Protein AF-A0AAD9QXI0-F1 (afdb_monomer)

Nearest PDB structures (foldseek):
  2lra-assembly1_A  TM=4.909E-01  e=6.100E-01  Mycobacterium tuberculosis

Organism: Acropora cervicornis (NCBI:txid6130)

Structure (mmCIF, N/CA/C/O backbone):
data_AF-A0AAD9QXI0-F1
#
_entry.id   AF-A0AAD9QXI0-F1
#
loop_
_atom_site.group_PDB
_atom_site.id
_atom_site.type_symbol
_atom_site.label_atom_id
_atom_site.label_alt_id
_atom_site.label_comp_id
_atom_site.label_asym_id
_atom_site.label_entity_id
_atom_site.label_seq_id
_atom_site.pdbx_PDB_ins_code
_atom_site.Cartn_x
_atom_site.Cartn_y
_atom_site.Cartn_z
_atom_site.occupancy
_atom_site.B_iso_or_equiv
_atom_site.auth_seq_id
_atom_site.auth_comp_id
_atom_site.auth_asym_id
_atom_site.auth_atom_id
_atom_site.pdbx_PDB_model_num
ATOM 1 N N . MET A 1 1 ? 41.474 -44.514 -57.382 1.00 48.22 1 MET A N 1
ATOM 2 C CA . MET A 1 1 ? 40.058 -44.385 -56.974 1.00 48.22 1 MET A CA 1
ATOM 3 C C . MET A 1 1 ? 40.013 -43.357 -55.850 1.00 48.22 1 MET A C 1
ATOM 5 O O . MET A 1 1 ? 40.758 -43.489 -54.891 1.00 48.22 1 MET A O 1
ATOM 9 N N . ASN A 1 2 ? 39.324 -42.247 -56.100 1.00 46.75 2 ASN A N 1
ATOM 10 C CA . ASN A 1 2 ? 39.689 -40.888 -55.682 1.00 46.75 2 ASN A CA 1
ATOM 11 C C . ASN A 1 2 ? 39.381 -40.526 -54.217 1.00 46.75 2 ASN A C 1
ATOM 13 O O . ASN A 1 2 ? 38.218 -40.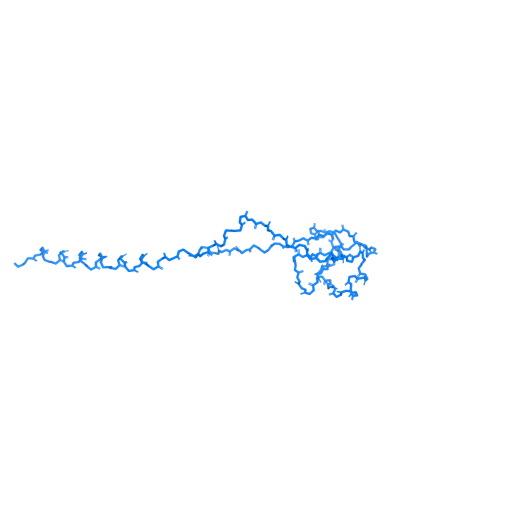376 -53.851 1.00 46.75 2 ASN A O 1
ATOM 17 N N . LEU A 1 3 ? 40.429 -40.211 -53.441 1.00 49.66 3 LEU A N 1
ATOM 18 C CA . LEU A 1 3 ? 40.344 -39.574 -52.114 1.00 49.66 3 LEU A CA 1
ATOM 19 C C . LEU A 1 3 ? 39.608 -38.212 -52.153 1.00 49.66 3 LEU A C 1
ATOM 21 O O . LEU A 1 3 ? 39.004 -37.792 -51.171 1.00 49.66 3 LEU A O 1
ATOM 25 N N . VAL A 1 4 ? 39.605 -37.548 -53.315 1.00 54.47 4 VAL A N 1
ATOM 26 C CA . VAL A 1 4 ? 38.945 -36.252 -53.566 1.00 54.47 4 VAL A CA 1
ATOM 27 C C . VAL A 1 4 ? 37.414 -36.335 -53.450 1.00 54.47 4 VAL A C 1
ATOM 29 O O . VAL A 1 4 ? 36.773 -35.364 -53.062 1.00 54.47 4 VAL A O 1
ATOM 32 N N . VAL A 1 5 ? 36.807 -37.498 -53.718 1.00 54.75 5 VAL A N 1
ATOM 33 C CA . VAL A 1 5 ? 35.338 -37.660 -53.687 1.00 54.75 5 VAL A CA 1
ATOM 34 C C . VAL A 1 5 ? 34.806 -37.714 -52.247 1.00 54.75 5 VAL A C 1
ATOM 36 O O . VAL A 1 5 ? 33.699 -37.249 -51.981 1.00 54.75 5 VAL A O 1
ATOM 39 N N . VAL A 1 6 ? 35.613 -38.193 -51.293 1.00 54.84 6 VAL A N 1
ATOM 40 C CA . VAL A 1 6 ? 35.235 -38.273 -49.870 1.00 54.84 6 VAL A CA 1
ATOM 41 C C . VAL A 1 6 ? 35.180 -36.881 -49.225 1.00 54.84 6 VAL A C 1
ATOM 43 O O . VAL A 1 6 ? 34.282 -36.602 -48.431 1.00 54.84 6 VAL A O 1
ATOM 46 N N . PHE A 1 7 ? 36.075 -35.969 -49.618 1.00 52.03 7 PHE A N 1
ATOM 47 C CA . PHE A 1 7 ? 36.097 -34.600 -49.089 1.00 52.03 7 PHE A CA 1
ATOM 48 C C . PHE A 1 7 ? 34.925 -33.7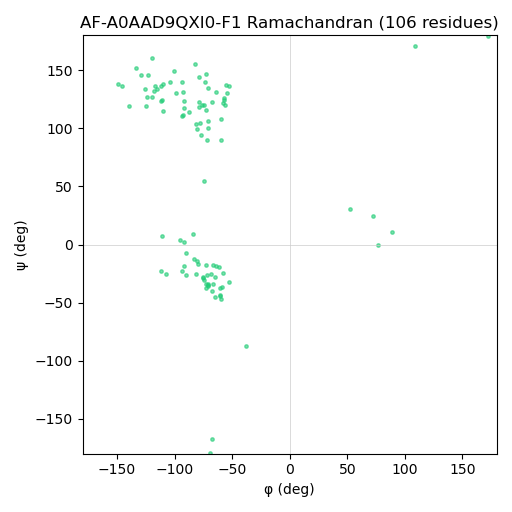37 -49.582 1.00 52.03 7 PHE A C 1
ATOM 50 O O . PHE A 1 7 ? 34.403 -32.926 -48.819 1.00 52.03 7 PHE A O 1
ATOM 57 N N . ILE A 1 8 ? 34.453 -33.935 -50.816 1.00 55.38 8 ILE A N 1
ATOM 58 C CA . ILE A 1 8 ? 33.319 -33.169 -51.366 1.00 55.38 8 ILE A CA 1
ATOM 59 C C . ILE A 1 8 ? 31.988 -33.605 -50.721 1.00 55.38 8 ILE A C 1
ATOM 61 O O . ILE A 1 8 ? 31.123 -32.767 -50.460 1.00 55.38 8 ILE A O 1
ATOM 65 N N . GLY A 1 9 ? 31.838 -34.890 -50.376 1.00 51.81 9 GLY A N 1
ATOM 66 C CA . GLY A 1 9 ? 30.642 -35.407 -49.697 1.00 51.81 9 GLY A CA 1
ATOM 67 C C . GLY A 1 9 ? 30.445 -34.879 -48.268 1.00 51.81 9 GLY A C 1
ATOM 68 O O . GLY A 1 9 ? 29.312 -34.637 -47.856 1.00 51.81 9 GLY A O 1
ATOM 69 N N . LEU A 1 10 ? 31.532 -34.637 -47.527 1.00 52.50 10 LEU A N 1
ATOM 70 C CA . LEU A 1 10 ? 31.485 -34.105 -46.155 1.00 52.50 10 LEU A CA 1
ATOM 71 C C . LEU A 1 10 ? 31.134 -32.607 -46.097 1.00 52.50 10 LEU A C 1
ATOM 73 O O . LEU A 1 10 ? 30.466 -32.169 -45.163 1.00 52.50 10 LEU A O 1
ATOM 77 N N . PHE A 1 11 ? 31.502 -31.816 -47.109 1.00 51.69 11 PHE A N 1
ATOM 78 C CA . PHE A 1 11 ? 31.126 -30.395 -47.170 1.00 51.69 11 PHE A CA 1
ATOM 79 C C . PHE A 1 11 ? 29.655 -30.169 -47.567 1.00 51.69 11 PHE A C 1
ATOM 81 O O . PHE A 1 11 ? 29.034 -29.189 -47.142 1.00 51.69 11 PHE A O 1
ATOM 88 N N . ALA A 1 12 ? 29.061 -31.086 -48.336 1.00 52.50 12 ALA A N 1
ATOM 89 C CA . ALA A 1 12 ? 27.663 -30.986 -48.752 1.00 52.50 12 ALA A CA 1
ATOM 90 C C . ALA A 1 12 ? 26.668 -31.234 -47.602 1.00 52.50 12 ALA A C 1
ATOM 92 O O . ALA A 1 12 ? 25.567 -30.699 -47.633 1.00 52.50 12 ALA A O 1
ATOM 93 N N . THR A 1 13 ? 27.026 -31.993 -46.561 1.00 48.94 13 THR A N 1
ATOM 94 C CA . THR A 1 13 ? 26.130 -32.275 -45.421 1.00 48.94 13 THR A CA 1
ATOM 95 C C . THR A 1 13 ? 26.249 -31.257 -44.282 1.00 48.94 13 THR A C 1
ATOM 97 O O . THR A 1 13 ? 25.264 -31.010 -43.583 1.00 48.94 13 THR A O 1
ATOM 100 N N . LEU A 1 14 ? 27.401 -30.594 -44.136 1.00 51.94 14 LEU A N 1
ATOM 101 C CA . LEU A 1 14 ? 27.618 -29.519 -43.155 1.00 51.94 14 LEU A CA 1
ATOM 102 C C . LEU A 1 14 ? 26.907 -28.206 -43.531 1.00 51.94 14 LEU A C 1
ATOM 104 O O . LEU A 1 14 ? 26.334 -27.541 -42.669 1.00 51.94 14 LEU A O 1
ATOM 108 N N . THR A 1 15 ? 26.865 -27.859 -44.822 1.00 50.03 15 THR A N 1
ATOM 109 C CA . THR A 1 15 ? 26.088 -26.702 -45.334 1.00 50.03 15 THR A CA 1
ATOM 110 C C . THR A 1 15 ? 24.575 -26.915 -45.218 1.00 50.03 15 THR A C 1
ATOM 112 O O . THR A 1 15 ? 23.806 -25.967 -45.065 1.00 50.03 15 THR A O 1
ATOM 115 N N . GLN A 1 16 ? 24.201 -28.194 -45.211 1.00 52.78 16 GLN A N 1
ATOM 116 C CA . GLN A 1 16 ? 22.979 -28.808 -44.716 1.00 52.78 16 GLN A CA 1
ATOM 117 C C . GLN A 1 16 ? 22.474 -28.171 -43.431 1.00 52.78 16 GLN A C 1
ATOM 119 O O . GLN A 1 16 ? 21.658 -27.252 -43.425 1.00 52.78 16 GLN A O 1
ATOM 124 N N . ALA A 1 17 ? 23.027 -28.720 -42.345 1.00 53.66 17 ALA A N 1
ATOM 125 C CA . ALA A 1 17 ? 22.666 -28.558 -40.938 1.00 53.66 17 ALA A CA 1
ATOM 126 C C . ALA A 1 17 ? 22.581 -27.103 -40.464 1.00 53.66 17 ALA A C 1
ATOM 128 O O . ALA A 1 17 ? 21.742 -26.756 -39.634 1.00 53.66 17 ALA A O 1
ATOM 129 N N . LEU A 1 18 ? 23.405 -26.226 -41.036 1.00 54.75 18 LEU A N 1
ATOM 130 C CA . LEU A 1 18 ? 23.441 -24.813 -40.675 1.00 54.75 18 LEU A CA 1
ATOM 131 C C . LEU A 1 18 ? 22.308 -23.985 -41.312 1.00 54.75 18 LEU A C 1
ATOM 133 O O . LEU A 1 18 ? 22.014 -22.908 -40.813 1.00 54.75 18 LEU A O 1
ATOM 137 N N . ARG A 1 19 ? 21.604 -24.442 -42.361 1.00 53.94 19 ARG A N 1
ATOM 138 C CA . ARG A 1 19 ? 20.496 -23.657 -42.961 1.00 53.94 19 ARG A CA 1
ATOM 139 C C . ARG A 1 19 ? 19.165 -23.780 -42.212 1.00 53.94 19 ARG A C 1
ATOM 141 O O . ARG A 1 19 ? 18.341 -22.874 -42.315 1.00 53.94 19 ARG A O 1
ATOM 148 N N . TRP A 1 20 ? 18.929 -24.871 -41.479 1.00 51.34 20 TRP A N 1
ATOM 149 C CA . TRP A 1 20 ? 17.649 -25.140 -40.793 1.00 51.34 20 TRP A CA 1
ATOM 150 C C . TRP A 1 20 ? 17.633 -24.650 -39.345 1.00 51.34 20 TRP A C 1
ATOM 152 O O . TRP A 1 20 ? 16.562 -24.346 -38.829 1.00 51.34 20 TRP A O 1
ATOM 162 N N . SER A 1 21 ? 18.806 -24.495 -38.727 1.00 56.81 21 SER A N 1
ATOM 163 C CA . SER A 1 21 ? 18.925 -23.948 -37.370 1.00 56.81 21 SER A CA 1
ATOM 164 C C . SER A 1 21 ? 18.624 -22.439 -37.317 1.00 56.81 21 SER A C 1
ATOM 166 O O . SER A 1 21 ? 17.968 -21.961 -36.400 1.00 56.81 21 SER A O 1
ATOM 168 N N . TRP A 1 22 ? 18.997 -21.685 -38.359 1.00 54.22 22 TRP A N 1
ATOM 169 C CA . TRP A 1 22 ? 18.857 -20.219 -38.379 1.00 54.22 22 TRP A CA 1
ATOM 170 C C . TRP A 1 22 ? 17.544 -19.711 -38.987 1.00 54.22 22 TRP A C 1
ATOM 172 O O . TRP A 1 22 ? 17.157 -18.573 -38.743 1.00 54.22 22 TRP A O 1
ATOM 182 N N . LYS A 1 23 ? 16.827 -20.535 -39.763 1.00 58.81 23 LYS A N 1
ATOM 183 C CA . LYS A 1 23 ? 15.568 -20.118 -40.413 1.00 58.81 23 LYS A CA 1
ATOM 184 C C . LYS A 1 23 ? 14.390 -19.970 -39.445 1.00 58.81 23 LYS A C 1
ATOM 186 O O . LYS A 1 23 ? 13.408 -19.328 -39.797 1.00 58.81 23 LYS A O 1
ATOM 191 N N . ASN A 1 24 ? 14.496 -20.558 -38.253 1.00 60.62 24 ASN A N 1
ATOM 192 C CA . ASN A 1 24 ? 13.437 -20.582 -37.243 1.00 60.62 24 ASN A CA 1
ATOM 193 C C . ASN A 1 24 ? 13.765 -19.728 -36.007 1.00 60.62 24 ASN A C 1
ATOM 195 O O . ASN A 1 24 ? 13.019 -19.757 -35.030 1.00 60.62 24 ASN A O 1
ATOM 199 N N . TYR A 1 25 ? 14.860 -18.958 -36.034 1.00 59.97 25 TYR A N 1
ATOM 200 C CA . TYR A 1 25 ? 15.178 -18.024 -34.959 1.00 59.97 25 TYR A CA 1
ATOM 201 C C . TYR A 1 25 ? 14.294 -16.781 -35.087 1.00 59.97 25 TYR A C 1
ATOM 203 O O . TYR A 1 25 ? 14.597 -15.848 -35.827 1.00 59.97 25 TYR A O 1
ATOM 211 N N . SER A 1 26 ? 13.170 -16.788 -34.376 1.00 63.66 26 SER A N 1
ATOM 212 C CA . SER A 1 26 ? 12.452 -15.561 -34.046 1.00 63.66 26 SER A CA 1
ATOM 213 C C . SER A 1 26 ? 12.980 -15.089 -32.693 1.00 63.66 26 SER A C 1
ATOM 215 O O . SER A 1 26 ? 12.832 -15.839 -31.723 1.00 63.66 26 SER A O 1
ATOM 217 N N . PRO A 1 27 ? 13.616 -13.906 -32.589 1.00 66.44 27 PRO A N 1
ATOM 218 C CA . PRO A 1 27 ? 13.917 -13.353 -31.278 1.00 66.44 27 PRO A CA 1
ATOM 219 C C . PRO A 1 27 ? 12.598 -13.268 -30.495 1.00 66.44 27 PRO A C 1
ATOM 221 O O . PRO A 1 27 ? 11.571 -12.913 -31.086 1.00 66.44 27 PRO A O 1
ATOM 224 N N . PRO A 1 28 ? 12.576 -13.641 -29.203 1.00 67.81 28 PRO A N 1
ATOM 225 C CA . PRO A 1 28 ? 11.369 -13.493 -28.407 1.00 67.81 28 PRO A CA 1
ATOM 226 C C . PRO A 1 28 ? 10.931 -12.032 -28.505 1.00 67.81 28 PRO A C 1
ATOM 228 O O . PRO A 1 28 ? 11.763 -11.140 -28.348 1.00 67.81 28 PRO A O 1
ATOM 231 N N . ASN A 1 29 ? 9.653 -11.790 -28.812 1.00 69.50 29 ASN A N 1
ATOM 232 C CA . ASN A 1 29 ? 9.078 -10.448 -28.819 1.00 69.50 29 ASN A CA 1
ATOM 233 C C . ASN A 1 29 ? 9.226 -9.861 -27.411 1.00 69.50 29 ASN A C 1
ATOM 235 O O . ASN A 1 29 ? 8.364 -10.058 -26.556 1.00 69.50 29 ASN A O 1
ATOM 239 N N . THR A 1 30 ? 10.336 -9.179 -27.146 1.00 63.25 30 THR A N 1
ATOM 240 C CA . THR A 1 30 ? 10.504 -8.393 -25.935 1.00 63.25 30 THR A CA 1
ATOM 241 C C . THR A 1 30 ? 9.617 -7.170 -26.102 1.00 63.25 30 THR A C 1
ATOM 243 O O . THR A 1 30 ? 9.850 -6.395 -27.032 1.00 63.25 30 THR A O 1
ATO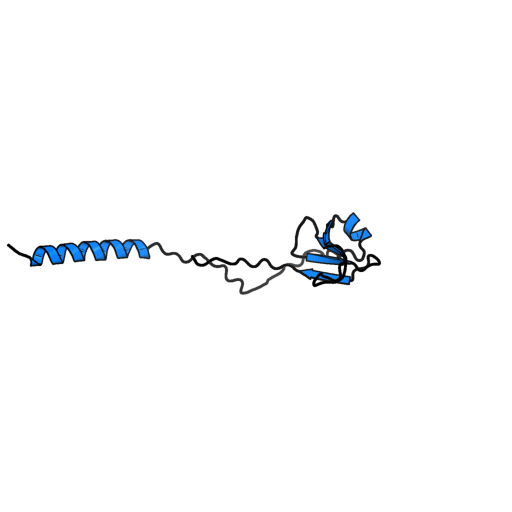M 246 N N . PRO A 1 31 ? 8.575 -6.993 -25.277 1.00 63.75 31 PRO A N 1
ATOM 247 C CA . PRO A 1 31 ? 7.745 -5.802 -25.365 1.00 63.75 31 PRO A CA 1
ATOM 248 C C . PRO A 1 31 ? 8.616 -4.552 -25.177 1.00 63.75 31 PRO A C 1
ATOM 250 O O . PRO A 1 31 ? 9.284 -4.404 -24.151 1.00 63.75 31 PRO A O 1
ATOM 253 N N . GLU A 1 32 ? 8.612 -3.649 -26.163 1.00 67.81 32 GLU A N 1
ATOM 254 C CA . GLU A 1 32 ? 9.189 -2.314 -26.002 1.00 67.81 32 GLU A CA 1
ATOM 255 C C . GLU A 1 32 ? 8.281 -1.495 -25.080 1.00 67.81 32 GLU A C 1
ATOM 257 O O . GLU A 1 32 ? 7.355 -0.807 -25.512 1.00 67.81 32 GLU A O 1
ATOM 262 N N . TRP A 1 33 ? 8.541 -1.562 -23.777 1.00 68.88 33 TRP A N 1
ATOM 263 C CA . TRP A 1 33 ? 7.900 -0.707 -22.778 1.00 68.88 33 TRP A CA 1
ATOM 264 C C . TRP A 1 33 ? 8.462 0.727 -22.828 1.00 68.88 33 TRP A C 1
ATOM 266 O O . TRP A 1 33 ? 8.948 1.253 -21.832 1.00 68.88 33 TRP A O 1
ATOM 276 N N . SER A 1 34 ? 8.427 1.371 -23.998 1.00 75.75 34 SER A N 1
ATOM 277 C CA . SER A 1 34 ? 8.976 2.719 -24.220 1.00 75.75 34 SER A CA 1
ATOM 278 C C . SER A 1 34 ? 8.021 3.844 -23.809 1.00 75.75 34 SER A C 1
ATOM 280 O O . SER A 1 34 ? 8.427 5.001 -23.699 1.00 75.75 34 SER A O 1
ATOM 282 N N . LYS A 1 35 ? 6.745 3.523 -23.559 1.00 64.62 35 LYS A N 1
ATOM 283 C CA . LYS A 1 35 ? 5.711 4.504 -23.221 1.00 64.62 35 LYS A CA 1
ATOM 284 C C . LYS A 1 35 ? 4.784 3.988 -22.126 1.00 64.62 35 LYS A C 1
ATOM 286 O O . LY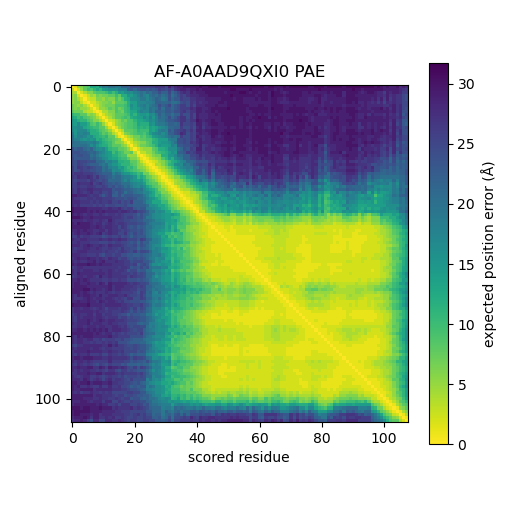S A 1 35 ? 4.062 3.014 -22.320 1.00 64.62 35 LYS A O 1
ATOM 291 N N . LEU A 1 36 ? 4.750 4.700 -21.001 1.00 69.50 36 LEU A N 1
ATOM 292 C CA . LEU A 1 36 ? 3.727 4.529 -19.972 1.00 69.50 36 LEU A CA 1
ATOM 293 C C . LEU A 1 36 ? 2.528 5.420 -20.320 1.00 69.50 36 LEU A C 1
ATOM 295 O O . LEU A 1 36 ? 2.635 6.646 -20.320 1.00 69.50 36 LEU A O 1
ATOM 299 N N . SER A 1 37 ? 1.387 4.811 -20.635 1.00 70.12 37 SER A N 1
ATOM 300 C CA . SER A 1 37 ? 0.109 5.508 -20.791 1.00 70.12 37 SER A CA 1
ATOM 301 C C . SER A 1 37 ? -0.868 4.945 -19.770 1.00 70.12 37 SER A C 1
ATOM 303 O O . SER A 1 37 ? -1.039 3.732 -19.683 1.00 70.12 37 SER A O 1
ATOM 305 N N . VAL A 1 38 ? -1.472 5.821 -18.972 1.00 66.00 38 VAL A N 1
ATOM 306 C CA . VAL A 1 38 ? -2.456 5.444 -17.956 1.00 66.00 38 VAL A CA 1
ATOM 307 C C . VAL A 1 38 ? -3.792 6.089 -18.290 1.00 66.00 38 VAL A C 1
ATOM 309 O O . VAL A 1 38 ? -3.871 7.281 -18.585 1.00 66.00 38 VAL A O 1
ATOM 312 N N . THR A 1 39 ? -4.857 5.296 -18.244 1.00 75.88 39 THR A N 1
ATOM 313 C CA . THR A 1 39 ? -6.225 5.810 -18.246 1.00 75.88 39 THR A CA 1
ATOM 314 C C . THR A 1 39 ? -6.655 5.951 -16.794 1.00 75.88 39 THR A C 1
ATOM 316 O O . THR A 1 39 ? -6.827 4.954 -16.096 1.00 75.88 39 THR A O 1
ATOM 319 N N . PHE A 1 40 ? -6.812 7.185 -16.316 1.00 69.06 40 PHE A N 1
ATOM 320 C CA . PHE A 1 40 ? -7.342 7.419 -14.977 1.00 69.06 40 PHE A CA 1
ATOM 321 C C . PHE A 1 40 ? -8.859 7.233 -15.002 1.00 69.06 40 PHE A C 1
ATOM 323 O O . PHE A 1 40 ? -9.596 8.085 -15.495 1.00 69.06 40 PHE A O 1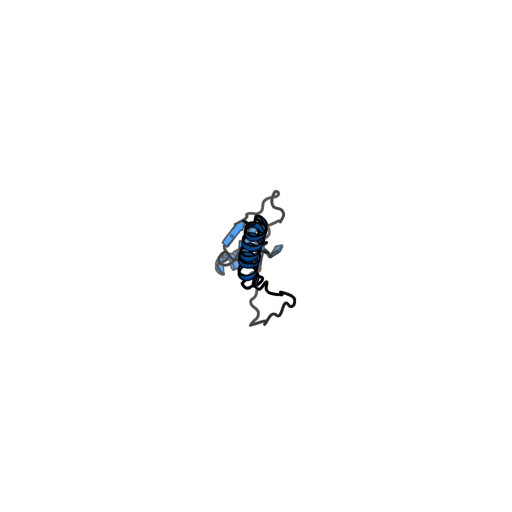
ATOM 330 N N . ALA A 1 41 ? -9.322 6.101 -14.475 1.00 75.56 41 ALA A N 1
ATOM 331 C CA . ALA A 1 41 ? -10.722 5.925 -14.112 1.00 75.56 41 ALA A CA 1
ATOM 332 C C . ALA A 1 41 ? -11.089 6.848 -12.924 1.00 75.56 41 ALA A C 1
ATOM 334 O O . ALA A 1 41 ? -10.342 7.755 -12.551 1.00 75.56 41 ALA A O 1
ATOM 335 N N . LYS A 1 42 ? -12.252 6.628 -12.302 1.00 83.81 42 LYS A N 1
ATOM 336 C CA . LYS A 1 42 ? -12.673 7.376 -11.108 1.00 83.81 42 LYS A CA 1
ATOM 337 C C . LYS A 1 42 ? -11.591 7.333 -10.019 1.00 83.81 42 LYS A C 1
ATOM 339 O O . LYS A 1 42 ? -11.046 6.271 -9.727 1.00 83.81 42 LYS A O 1
ATOM 344 N N . PHE A 1 43 ? -11.332 8.481 -9.389 1.00 81.31 43 PHE A N 1
ATOM 345 C CA . PHE A 1 43 ? -10.425 8.573 -8.246 1.00 81.31 43 PHE A CA 1
ATOM 346 C C . PHE A 1 43 ? -10.874 7.630 -7.123 1.00 81.31 43 PHE A C 1
ATOM 348 O O . PHE A 1 43 ? -12.022 7.696 -6.673 1.00 81.31 43 PHE A O 1
ATOM 355 N N . ASN A 1 44 ? -9.957 6.775 -6.674 1.00 82.88 44 ASN A N 1
ATOM 356 C CA . ASN A 1 44 ? -10.140 5.949 -5.492 1.00 82.88 44 ASN A CA 1
ATOM 357 C C . ASN A 1 44 ? -9.213 6.466 -4.389 1.00 82.88 44 ASN A C 1
ATOM 359 O O . ASN A 1 44 ? -7.991 6.452 -4.544 1.00 82.88 44 ASN A O 1
ATOM 363 N N . GLY A 1 45 ? -9.802 6.976 -3.310 1.00 89.69 45 GLY A N 1
ATOM 364 C CA . GLY A 1 45 ? -9.048 7.510 -2.182 1.00 89.69 45 GLY A CA 1
ATOM 365 C C . GLY A 1 45 ? -8.379 6.386 -1.400 1.00 89.69 45 GLY A C 1
ATOM 366 O O . GLY A 1 45 ? -9.006 5.373 -1.106 1.00 89.69 45 GLY A O 1
ATOM 367 N N . LEU A 1 46 ? -7.108 6.571 -1.047 1.00 94.06 46 LEU A N 1
ATOM 368 C CA . LEU A 1 46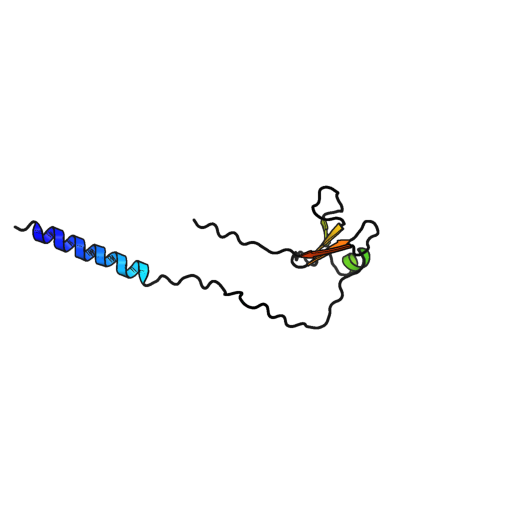 ? -6.403 5.633 -0.177 1.00 94.06 46 LEU A CA 1
ATOM 369 C C . LEU A 1 46 ? -6.805 5.871 1.289 1.00 94.06 46 LEU A C 1
ATOM 371 O O . LEU A 1 46 ? -7.001 7.025 1.687 1.00 94.06 46 LEU A O 1
ATOM 375 N N . PRO A 1 47 ? -6.908 4.814 2.111 1.00 96.38 47 P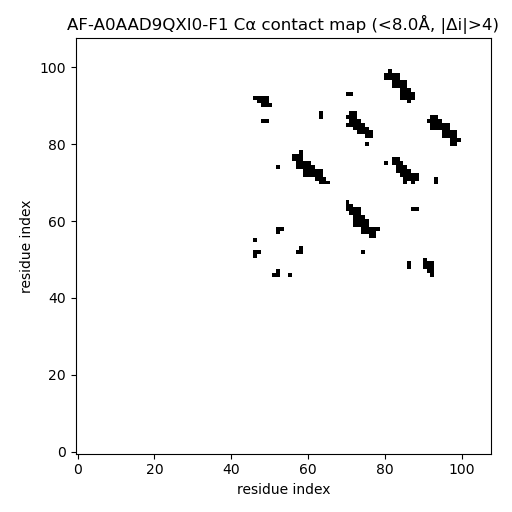RO A N 1
ATOM 376 C CA . PRO A 1 47 ? -7.248 4.954 3.517 1.00 96.38 47 PRO A CA 1
ATOM 377 C C . PRO A 1 47 ? -6.160 5.732 4.264 1.00 96.38 47 PRO A C 1
ATOM 379 O O . PRO A 1 47 ? -4.968 5.433 4.184 1.00 96.38 47 PRO A O 1
ATOM 382 N N . MET A 1 48 ? -6.590 6.730 5.035 1.00 96.38 48 MET A N 1
ATOM 383 C CA . MET A 1 48 ? -5.703 7.611 5.804 1.00 96.38 48 MET A CA 1
ATOM 384 C C . MET A 1 48 ? -5.423 7.083 7.219 1.00 96.38 48 MET A C 1
ATOM 386 O O . MET A 1 48 ? -4.594 7.649 7.940 1.00 96.38 48 MET A O 1
ATOM 390 N N . SER A 1 49 ? -6.112 6.011 7.630 1.00 97.75 49 SER A N 1
ATOM 391 C CA . SER A 1 49 ? -5.914 5.350 8.917 1.00 97.75 49 SER A CA 1
ATOM 392 C C . SER A 1 49 ? -5.824 3.829 8.796 1.00 97.75 49 SER A C 1
ATOM 394 O O . SER A 1 49 ? -6.437 3.226 7.916 1.00 97.75 49 SER A O 1
ATOM 396 N N . GLU A 1 50 ? -5.095 3.202 9.722 1.00 97.44 50 GLU A N 1
ATOM 397 C CA . GLU A 1 50 ? -4.953 1.741 9.804 1.00 97.44 50 GLU A CA 1
ATOM 398 C C . GLU A 1 50 ? -6.323 1.065 9.982 1.00 97.44 50 GLU A C 1
ATOM 400 O O . GLU A 1 50 ? -6.588 0.022 9.390 1.00 97.44 50 GLU A O 1
ATOM 405 N N . LYS A 1 51 ? -7.231 1.695 10.737 1.00 97.50 51 LYS A N 1
ATOM 406 C CA . LYS A 1 51 ? -8.597 1.199 10.951 1.00 97.50 51 LYS A CA 1
ATOM 407 C C . LYS A 1 51 ? -9.415 1.193 9.660 1.00 97.50 51 LYS A C 1
ATOM 409 O O . LYS A 1 51 ? -10.098 0.207 9.390 1.00 97.50 51 LYS A O 1
ATOM 414 N N . ASP A 1 52 ? -9.349 2.274 8.885 1.00 97.56 52 ASP A N 1
ATOM 415 C CA . ASP A 1 52 ? -10.060 2.363 7.607 1.00 97.56 52 ASP A CA 1
ATOM 416 C C . ASP A 1 52 ? -9.464 1.378 6.602 1.00 97.56 52 ASP A C 1
ATOM 418 O O . ASP A 1 52 ? -10.201 0.662 5.939 1.00 97.56 52 ASP A O 1
ATOM 422 N N . ALA A 1 53 ? -8.137 1.233 6.581 1.00 97.06 53 ALA A N 1
ATOM 423 C CA . ALA A 1 53 ? -7.471 0.256 5.729 1.00 97.06 53 ALA A CA 1
ATOM 424 C C . ALA A 1 53 ? -7.928 -1.178 6.032 1.00 97.06 53 ALA A C 1
ATOM 426 O O . ALA A 1 53 ? -8.286 -1.915 5.119 1.00 97.06 53 ALA A O 1
ATOM 427 N N . ILE A 1 54 ? -7.980 -1.573 7.308 1.00 97.19 54 ILE A N 1
ATOM 428 C CA . ILE A 1 54 ? -8.481 -2.899 7.705 1.00 97.19 54 ILE A CA 1
ATOM 429 C C . ILE A 1 54 ? -9.942 -3.080 7.273 1.00 97.19 54 ILE A C 1
ATOM 431 O O . ILE A 1 54 ? -10.301 -4.134 6.749 1.00 97.19 54 ILE A O 1
ATOM 435 N N . LYS A 1 55 ? -10.783 -2.056 7.466 1.00 97.38 55 LYS A N 1
ATOM 436 C CA . LYS A 1 55 ? -12.190 -2.073 7.038 1.00 97.38 55 LYS A CA 1
ATOM 437 C C . LYS A 1 55 ? -12.323 -2.238 5.520 1.00 97.38 55 LYS A C 1
ATOM 439 O O . LYS A 1 55 ? -13.206 -2.962 5.069 1.00 97.38 55 LYS A O 1
ATOM 444 N N . ASP A 1 56 ? -11.428 -1.615 4.764 1.00 95.62 56 ASP A N 1
ATOM 445 C CA . ASP A 1 56 ? -11.389 -1.647 3.302 1.00 95.62 56 ASP A CA 1
ATOM 446 C C . ASP A 1 56 ? -10.653 -2.889 2.749 1.00 95.62 56 ASP A C 1
ATOM 448 O O . ASP A 1 56 ? -10.403 -2.982 1.548 1.00 95.62 56 ASP A O 1
ATOM 452 N N . GLY A 1 57 ? -10.305 -3.861 3.604 1.00 96.44 57 GLY A N 1
ATOM 453 C CA . GLY A 1 57 ? -9.746 -5.158 3.201 1.00 96.44 57 GLY A CA 1
ATOM 454 C C . GLY A 1 57 ? -8.220 -5.207 3.075 1.00 96.44 57 GLY A C 1
ATOM 455 O O . GLY A 1 57 ? -7.663 -6.183 2.569 1.00 96.44 57 GLY A O 1
ATOM 456 N N . TRP A 1 58 ? -7.509 -4.183 3.543 1.00 97.62 58 TRP A N 1
ATOM 457 C CA . TRP A 1 58 ? -6.051 -4.191 3.555 1.00 97.62 58 TRP A CA 1
ATOM 458 C C . TRP A 1 58 ? -5.512 -5.118 4.645 1.00 97.62 58 TRP A C 1
ATOM 460 O O . TRP A 1 58 ? -5.979 -5.125 5.783 1.00 97.62 58 TRP A O 1
ATOM 470 N N . THR A 1 59 ? -4.452 -5.857 4.322 1.00 97.88 59 THR A N 1
ATOM 471 C CA . THR A 1 59 ? -3.834 -6.835 5.225 1.00 97.88 59 THR A CA 1
ATOM 472 C C . THR A 1 59 ? -2.416 -6.424 5.609 1.00 97.88 59 THR A C 1
ATOM 474 O O . THR A 1 59 ? -1.609 -6.055 4.752 1.00 97.88 59 THR A O 1
ATOM 477 N N . LYS A 1 60 ? -2.085 -6.514 6.904 1.00 97.12 60 LYS A N 1
ATOM 478 C CA . LYS A 1 60 ? -0.741 -6.220 7.423 1.00 97.12 60 LYS A CA 1
ATOM 479 C C . LYS A 1 60 ? 0.252 -7.270 6.927 1.00 97.12 60 LYS A C 1
ATOM 481 O O . LYS A 1 60 ? 0.094 -8.452 7.206 1.00 97.12 60 LYS A O 1
ATOM 486 N N . THR A 1 61 ? 1.310 -6.839 6.247 1.00 96.50 61 THR A N 1
ATOM 487 C CA . THR A 1 61 ? 2.393 -7.725 5.775 1.00 96.50 61 THR A CA 1
ATOM 488 C C . THR A 1 61 ? 3.685 -7.564 6.560 1.00 96.50 61 THR A C 1
ATOM 490 O O . THR A 1 61 ? 4.494 -8.491 6.604 1.00 96.50 61 THR A O 1
ATOM 493 N N . LYS A 1 62 ? 3.909 -6.396 7.174 1.00 95.44 62 LYS A N 1
ATOM 494 C CA . LYS A 1 62 ? 5.054 -6.140 8.057 1.00 95.44 62 LYS A CA 1
ATOM 495 C C . LYS A 1 62 ? 4.656 -5.199 9.185 1.00 95.44 62 LYS A C 1
ATOM 497 O O . LYS A 1 62 ? 4.008 -4.186 8.947 1.00 95.44 62 LYS A O 1
ATOM 502 N N . SER A 1 63 ? 5.082 -5.515 10.400 1.00 95.38 63 SER A N 1
ATOM 503 C CA . SER A 1 63 ? 4.939 -4.623 11.554 1.00 95.38 63 SER A CA 1
ATOM 504 C C . SER A 1 63 ? 6.055 -3.583 11.582 1.00 95.38 63 SER A C 1
ATOM 506 O O . SER A 1 63 ? 7.147 -3.836 11.065 1.00 95.38 63 SER A O 1
ATOM 508 N N . CYS A 1 64 ? 5.796 -2.448 12.229 1.00 91.50 64 CYS A N 1
ATOM 509 C CA . CYS A 1 64 ? 6.814 -1.441 12.504 1.00 91.50 64 CYS A CA 1
ATOM 510 C C . CYS A 1 64 ? 7.979 -2.067 13.291 1.00 91.50 64 CYS A C 1
ATOM 512 O O . CYS A 1 64 ? 7.784 -2.620 14.373 1.00 91.50 64 CYS A O 1
ATOM 514 N N . ASN A 1 65 ? 9.183 -2.015 12.725 1.00 90.94 65 ASN A N 1
ATOM 515 C CA . ASN A 1 65 ? 10.403 -2.539 13.330 1.00 90.94 65 ASN A CA 1
ATOM 516 C C . ASN A 1 65 ? 11.585 -1.697 12.849 1.00 90.94 65 ASN A C 1
ATOM 518 O O . ASN A 1 65 ? 11.670 -1.381 11.662 1.00 90.94 65 ASN A O 1
ATOM 522 N N . ASP A 1 66 ? 12.515 -1.369 13.743 1.00 88.88 66 ASP A N 1
ATOM 523 C CA . ASP A 1 66 ? 13.668 -0.538 13.399 1.00 88.88 66 ASP A CA 1
ATOM 524 C C . ASP A 1 66 ? 14.654 -1.178 12.425 1.00 88.88 66 ASP A C 1
ATOM 526 O O . ASP A 1 66 ? 15.414 -0.460 11.782 1.00 88.88 66 ASP A O 1
ATOM 530 N N . ARG A 1 67 ? 14.596 -2.502 12.270 1.00 91.50 67 ARG A N 1
ATOM 531 C CA . ARG A 1 67 ? 15.377 -3.264 11.290 1.00 91.50 67 ARG A CA 1
ATOM 532 C C . ARG A 1 67 ? 14.782 -3.225 9.882 1.00 91.50 67 ARG A C 1
ATOM 534 O O . ARG A 1 67 ? 15.448 -3.642 8.939 1.00 91.50 67 ARG A O 1
ATOM 541 N N . ASN A 1 68 ? 13.533 -2.783 9.722 1.00 89.38 68 ASN A N 1
ATOM 542 C CA . ASN A 1 68 ? 12.950 -2.613 8.395 1.00 89.38 68 ASN A CA 1
ATOM 543 C C . ASN A 1 68 ? 13.582 -1.392 7.712 1.00 89.38 68 ASN A C 1
ATOM 545 O O . ASN A 1 68 ? 13.855 -0.380 8.353 1.00 89.38 68 ASN A O 1
ATOM 549 N N . TYR A 1 69 ? 13.722 -1.452 6.386 1.00 89.88 69 TYR A N 1
ATOM 550 C CA . TYR A 1 69 ? 14.173 -0.311 5.577 1.00 89.88 69 TYR A CA 1
ATOM 551 C C . TYR A 1 69 ? 13.196 0.883 5.612 1.00 89.88 69 TYR A C 1
ATOM 553 O O . TYR A 1 69 ? 13.558 2.010 5.296 1.00 89.88 69 TYR A O 1
ATOM 561 N N . PHE A 1 70 ? 11.948 0.640 6.011 1.00 90.81 70 PHE A N 1
ATOM 562 C CA . PHE A 1 70 ? 10.893 1.638 6.143 1.00 90.81 70 PHE A CA 1
ATOM 563 C C . PHE A 1 70 ? 10.389 1.703 7.587 1.00 90.81 70 PHE A C 1
ATOM 565 O O . PHE A 1 70 ? 10.540 0.756 8.363 1.00 90.81 70 PHE A O 1
ATOM 572 N N . LYS A 1 71 ? 9.729 2.808 7.938 1.00 92.25 71 LYS A N 1
ATOM 573 C CA . LYS A 1 71 ? 9.068 2.979 9.235 1.00 92.25 71 LYS A CA 1
ATOM 574 C C . LYS A 1 71 ? 7.556 2.817 9.086 1.00 92.25 71 LYS A C 1
ATOM 576 O O . LYS A 1 71 ? 6.974 3.291 8.115 1.00 92.25 71 LYS A O 1
ATOM 581 N N . GLY A 1 72 ? 6.939 2.152 10.061 1.00 94.81 72 GLY A N 1
ATOM 582 C CA . GLY A 1 72 ? 5.493 1.933 10.120 1.00 94.81 72 GLY A CA 1
ATOM 583 C C . GLY A 1 72 ? 5.039 0.494 9.867 1.00 94.81 72 GLY A C 1
ATOM 584 O O . GLY A 1 72 ? 5.818 -0.385 9.493 1.00 94.81 72 GLY A O 1
ATOM 585 N N . ASN A 1 73 ? 3.751 0.257 10.108 1.00 97.25 73 ASN A N 1
ATOM 586 C CA . ASN A 1 73 ? 3.058 -0.977 9.758 1.00 97.25 73 ASN A CA 1
ATOM 587 C C . ASN A 1 73 ? 2.724 -0.954 8.266 1.00 97.25 73 ASN A C 1
ATOM 589 O O . ASN A 1 73 ? 2.021 -0.056 7.809 1.00 97.25 73 ASN A O 1
ATOM 593 N N . ARG A 1 74 ? 3.197 -1.950 7.517 1.00 97.50 74 ARG A N 1
ATOM 594 C CA . ARG A 1 74 ? 2.948 -2.070 6.082 1.00 97.50 74 ARG A CA 1
ATOM 595 C C . ARG A 1 74 ? 1.725 -2.920 5.800 1.00 97.50 74 ARG A C 1
ATOM 597 O O . ARG A 1 74 ? 1.642 -4.059 6.266 1.00 97.50 74 ARG A O 1
ATOM 604 N N . TYR A 1 75 ? 0.852 -2.400 4.955 1.00 97.88 75 TYR A N 1
ATOM 605 C CA . TYR A 1 75 ? -0.386 -3.022 4.523 1.00 97.88 75 TYR A CA 1
ATOM 606 C C . TYR A 1 75 ? -0.445 -3.146 3.005 1.00 97.88 75 TYR A C 1
ATOM 608 O O . TYR A 1 75 ? 0.061 -2.282 2.293 1.00 97.88 75 TYR A O 1
ATOM 616 N N . VAL A 1 76 ? -1.071 -4.218 2.522 1.00 97.44 76 VAL A N 1
ATOM 617 C CA . VAL A 1 76 ? -1.306 -4.473 1.092 1.00 97.44 76 VAL A CA 1
ATOM 618 C C . VAL A 1 76 ? -2.771 -4.811 0.860 1.00 97.44 76 VAL A C 1
ATOM 620 O O . VAL A 1 76 ? -3.398 -5.437 1.719 1.00 97.44 76 VAL A O 1
ATOM 623 N N . LEU A 1 77 ? -3.315 -4.413 -0.285 1.00 96.50 77 LEU A N 1
ATOM 624 C CA . LEU A 1 77 ? -4.684 -4.741 -0.663 1.00 96.50 77 LEU A CA 1
ATOM 625 C C . LEU A 1 77 ? -4.682 -6.033 -1.478 1.00 96.50 77 LEU A C 1
ATOM 627 O O . LEU A 1 77 ? -3.999 -6.114 -2.491 1.00 96.50 77 LEU A O 1
ATOM 631 N N . ASN A 1 78 ? -5.426 -7.052 -1.039 1.00 93.94 78 ASN A N 1
ATOM 632 C CA . ASN A 1 78 ? -5.577 -8.322 -1.767 1.00 93.94 78 ASN A CA 1
ATOM 633 C C . ASN A 1 78 ? -4.249 -9.007 -2.168 1.00 93.94 78 ASN A C 1
ATOM 635 O O . ASN A 1 78 ? -4.178 -9.686 -3.187 1.00 93.94 78 ASN A O 1
ATOM 639 N N . GLY A 1 79 ? -3.185 -8.821 -1.380 1.00 91.94 79 GLY A N 1
ATOM 640 C CA . GLY A 1 79 ? -1.856 -9.373 -1.672 1.00 91.94 79 GLY A CA 1
ATOM 641 C C . GLY A 1 79 ? -1.065 -8.635 -2.760 1.00 91.94 79 GLY A C 1
ATOM 642 O O . GLY A 1 79 ? 0.072 -9.017 -3.026 1.00 91.94 79 GLY A O 1
ATOM 643 N N . ASP A 1 80 ? -1.616 -7.574 -3.352 1.00 91.75 80 ASP A N 1
ATOM 644 C CA . ASP A 1 80 ? -0.943 -6.777 -4.374 1.00 91.75 80 ASP A CA 1
ATOM 645 C C . ASP A 1 80 ? 0.147 -5.891 -3.755 1.00 91.75 80 ASP A C 1
ATOM 647 O O . ASP A 1 80 ? -0.108 -5.041 -2.900 1.00 91.75 80 ASP A O 1
ATOM 651 N N . THR A 1 81 ? 1.391 -6.093 -4.189 1.00 93.44 81 THR A N 1
ATOM 652 C CA . THR A 1 81 ? 2.547 -5.313 -3.738 1.00 93.44 81 THR A CA 1
ATOM 653 C C . THR A 1 81 ? 2.838 -4.094 -4.611 1.00 93.44 81 THR A C 1
ATOM 655 O O . THR A 1 81 ? 3.825 -3.406 -4.357 1.00 93.44 81 THR A O 1
ATOM 658 N N . ALA A 1 82 ? 2.029 -3.815 -5.637 1.00 91.44 82 ALA A N 1
ATOM 659 C CA . ALA A 1 82 ? 2.175 -2.617 -6.455 1.00 91.44 82 ALA A CA 1
ATOM 660 C C . ALA A 1 82 ? 2.015 -1.355 -5.600 1.00 91.44 82 ALA A C 1
ATOM 662 O O . ALA A 1 82 ? 2.860 -0.468 -5.678 1.00 91.44 82 ALA A O 1
ATOM 663 N N . VAL A 1 83 ? 1.006 -1.323 -4.719 1.00 93.88 83 VAL A N 1
ATOM 664 C CA . VAL A 1 83 ? 0.769 -0.234 -3.760 1.00 93.88 83 VAL A CA 1
ATOM 665 C C . VAL A 1 83 ? 0.709 -0.793 -2.345 1.00 93.88 83 VAL A C 1
ATOM 667 O O . VAL A 1 83 ? -0.158 -1.593 -2.005 1.00 93.88 83 VAL A O 1
ATOM 670 N N . MET A 1 84 ? 1.615 -0.332 -1.488 1.00 96.62 84 MET A N 1
ATOM 671 C CA . MET A 1 84 ? 1.682 -0.730 -0.087 1.00 96.62 84 MET A CA 1
ATOM 672 C C . MET A 1 84 ? 1.611 0.510 0.800 1.00 96.62 84 MET A C 1
ATOM 674 O O . MET A 1 84 ? 2.393 1.446 0.634 1.00 96.62 84 MET A O 1
ATOM 678 N N . LEU A 1 85 ? 0.692 0.520 1.760 1.00 97.44 85 LEU A N 1
ATOM 679 C CA . LEU A 1 85 ? 0.509 1.648 2.675 1.00 97.44 85 LEU A CA 1
ATOM 680 C C . LEU A 1 85 ? 1.316 1.442 3.946 1.00 97.44 85 LEU A C 1
ATOM 682 O O . LEU A 1 85 ? 1.376 0.332 4.474 1.00 97.44 85 LEU A O 1
ATOM 686 N N . LEU A 1 86 ? 1.918 2.517 4.442 1.00 97.94 86 LEU A N 1
ATOM 687 C CA . LEU A 1 86 ? 2.654 2.541 5.698 1.00 97.94 86 LEU A CA 1
ATOM 688 C C . LEU A 1 86 ? 1.884 3.386 6.707 1.00 97.94 86 LEU A C 1
ATOM 690 O O . LEU A 1 86 ? 1.618 4.556 6.442 1.00 97.94 86 LEU A O 1
ATOM 694 N N . PHE A 1 87 ? 1.568 2.816 7.867 1.00 98.06 87 PHE A N 1
ATOM 695 C CA . PHE A 1 87 ? 0.934 3.534 8.973 1.00 98.06 87 PHE A CA 1
ATOM 696 C C . PHE A 1 87 ? 1.902 3.713 10.142 1.00 98.06 87 PHE A C 1
ATOM 698 O O . PHE A 1 87 ? 2.651 2.795 10.483 1.00 98.06 87 PHE A O 1
ATOM 705 N N . ASP A 1 88 ? 1.905 4.894 10.755 1.00 95.50 88 ASP A N 1
ATOM 706 C CA . ASP A 1 88 ? 2.713 5.183 11.937 1.00 95.50 88 ASP A CA 1
ATOM 707 C C . ASP A 1 88 ? 2.205 4.427 13.182 1.00 95.50 88 ASP A C 1
ATOM 709 O O . ASP A 1 88 ? 1.218 3.691 13.154 1.00 95.50 88 ASP A O 1
ATOM 713 N N . LYS A 1 89 ? 2.877 4.631 14.320 1.00 93.06 89 LYS A N 1
ATOM 714 C CA . LYS A 1 89 ? 2.479 4.030 15.604 1.00 93.06 89 LYS A CA 1
ATOM 715 C C . LYS A 1 89 ? 1.088 4.461 16.099 1.00 93.06 89 LYS A C 1
ATOM 717 O O . LYS A 1 89 ? 0.533 3.793 16.962 1.00 93.06 89 LYS A O 1
ATOM 722 N N . ASN A 1 90 ? 0.550 5.569 15.587 1.00 95.38 90 ASN A N 1
ATOM 723 C CA . ASN A 1 90 ? -0.772 6.092 15.928 1.00 95.38 90 ASN A CA 1
ATOM 724 C C . ASN A 1 90 ? -1.845 5.625 14.924 1.00 95.38 90 ASN A C 1
ATOM 726 O O . ASN A 1 90 ? -2.995 6.062 15.005 1.00 95.38 90 ASN A O 1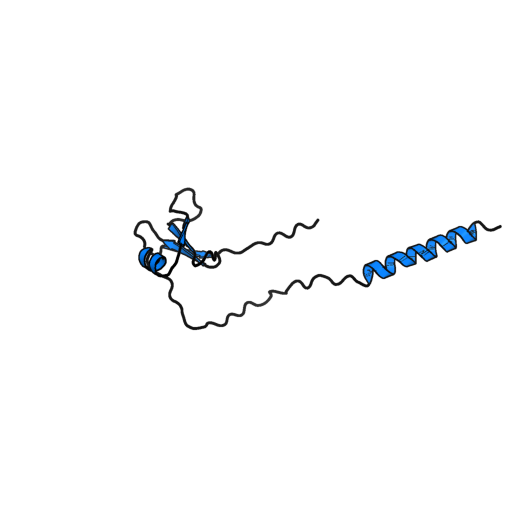
ATOM 730 N N . GLY A 1 91 ? -1.480 4.772 13.960 1.00 96.25 91 GLY A N 1
ATOM 731 C CA . GLY A 1 91 ? -2.370 4.283 12.915 1.00 96.25 91 GLY A CA 1
ATOM 732 C C . GLY A 1 91 ? -2.721 5.338 11.865 1.00 96.25 91 GLY A C 1
ATOM 733 O O . GLY A 1 91 ? -3.782 5.233 11.254 1.00 96.25 91 GLY A O 1
ATOM 734 N N . LYS A 1 92 ? -1.891 6.369 11.664 1.00 97.69 92 LYS A N 1
ATOM 735 C CA . LYS A 1 92 ? -2.053 7.401 10.624 1.00 97.69 92 LYS A CA 1
ATOM 736 C C . LYS A 1 92 ? -1.151 7.125 9.434 1.00 97.69 92 LYS A C 1
ATOM 738 O O . LYS A 1 92 ? -0.081 6.547 9.600 1.00 97.69 92 LYS A O 1
ATOM 743 N N . ILE A 1 93 ? -1.582 7.526 8.237 1.00 97.12 93 ILE A N 1
ATOM 744 C CA . ILE A 1 93 ? -0.769 7.346 7.033 1.00 97.12 93 ILE A CA 1
ATOM 745 C C . ILE A 1 93 ? 0.591 8.038 7.210 1.00 97.12 93 ILE A C 1
ATOM 747 O O . ILE A 1 93 ? 0.677 9.219 7.539 1.00 97.12 93 ILE A O 1
ATOM 751 N N . ALA A 1 94 ? 1.652 7.265 7.027 1.00 96.00 94 ALA A N 1
ATOM 752 C CA . ALA A 1 94 ? 3.038 7.700 7.134 1.00 96.00 94 ALA A CA 1
ATOM 753 C C . ALA A 1 94 ? 3.738 7.696 5.772 1.00 96.00 94 ALA A C 1
ATOM 755 O O . ALA A 1 94 ? 4.727 8.398 5.583 1.00 96.00 94 ALA A O 1
ATOM 756 N N . GLY A 1 95 ? 3.234 6.912 4.815 1.00 95.06 95 GLY A N 1
ATOM 757 C CA . GLY A 1 95 ? 3.783 6.878 3.470 1.00 95.06 95 GLY A CA 1
ATOM 758 C C . GLY A 1 95 ? 3.192 5.790 2.587 1.00 95.06 95 GLY A C 1
ATOM 759 O O . GLY A 1 95 ? 2.346 4.997 3.004 1.00 95.06 95 GLY A O 1
ATOM 760 N N . ILE A 1 96 ? 3.682 5.765 1.351 1.00 96.00 96 ILE A N 1
ATOM 761 C CA . ILE A 1 96 ? 3.337 4.783 0.326 1.00 96.00 96 ILE A CA 1
ATOM 762 C C . ILE A 1 96 ? 4.640 4.173 -0.183 1.00 96.00 96 ILE A C 1
ATOM 764 O O . ILE A 1 96 ? 5.597 4.887 -0.479 1.00 96.00 96 ILE A O 1
ATOM 768 N N . GLN A 1 97 ? 4.667 2.852 -0.293 1.00 95.06 97 GLN A N 1
ATOM 769 C CA . GLN A 1 97 ? 5.754 2.095 -0.893 1.00 95.06 97 GLN A CA 1
ATOM 770 C C . GLN A 1 97 ? 5.226 1.370 -2.132 1.00 95.06 97 GLN A C 1
ATOM 772 O O . GLN A 1 97 ? 4.161 0.759 -2.080 1.00 95.06 97 GLN A O 1
ATOM 777 N N . ASN A 1 98 ? 5.991 1.390 -3.224 1.00 93.88 98 ASN A N 1
ATOM 778 C CA . ASN A 1 98 ? 5.652 0.670 -4.449 1.00 93.88 98 ASN A CA 1
ATOM 779 C C . ASN A 1 98 ? 6.644 -0.473 -4.679 1.00 93.88 98 ASN A C 1
ATOM 781 O O . ASN A 1 98 ? 7.849 -0.305 -4.472 1.00 93.88 98 ASN A O 1
ATOM 785 N N . GLY A 1 99 ? 6.137 -1.642 -5.062 1.00 89.19 99 GLY A N 1
ATOM 786 C CA . GLY A 1 99 ? 6.941 -2.803 -5.423 1.00 89.19 99 GLY A CA 1
ATOM 787 C C . GLY A 1 99 ? 7.077 -2.918 -6.936 1.00 89.19 99 GLY A C 1
ATOM 788 O O . GLY A 1 99 ? 6.078 -2.899 -7.648 1.00 89.19 99 GLY A O 1
ATOM 789 N N . VAL A 1 100 ? 8.306 -3.083 -7.423 1.00 84.06 100 VAL A N 1
ATOM 790 C 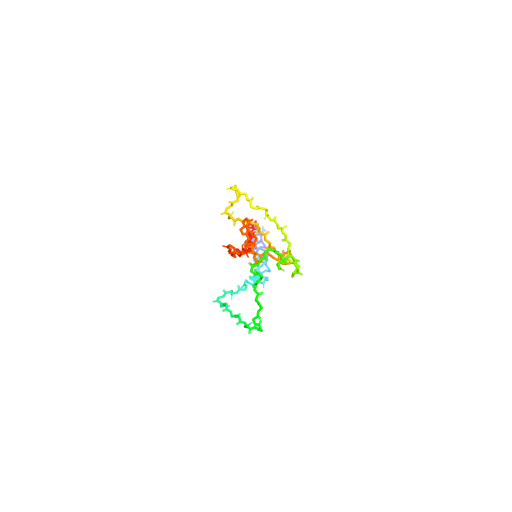CA . VAL A 1 100 ? 8.581 -3.420 -8.825 1.00 84.06 100 VAL A CA 1
ATOM 791 C C . VAL A 1 100 ? 9.149 -4.831 -8.859 1.00 84.06 100 VAL A C 1
ATOM 793 O O . VAL A 1 100 ? 10.135 -5.121 -8.181 1.00 84.06 100 VAL A O 1
ATOM 796 N N . GLN A 1 101 ? 8.515 -5.720 -9.621 1.00 79.38 101 GLN A N 1
ATOM 797 C CA . GLN A 1 101 ? 9.039 -7.065 -9.826 1.00 79.38 101 GLN A CA 1
ATOM 798 C C . GLN A 1 101 ? 10.206 -6.998 -10.811 1.00 79.38 101 GLN A C 1
ATOM 800 O O . GLN A 1 101 ? 10.042 -6.564 -11.949 1.00 79.38 101 GLN A O 1
ATOM 805 N N . VAL A 1 102 ? 11.385 -7.432 -10.374 1.00 79.69 102 VAL A N 1
ATOM 806 C CA . VAL A 1 102 ? 12.537 -7.614 -11.258 1.00 79.69 102 VAL A CA 1
ATOM 807 C C . VAL A 1 102 ? 12.521 -9.061 -11.732 1.00 79.69 102 VAL A C 1
ATOM 809 O O . VAL A 1 102 ? 12.744 -9.975 -10.939 1.00 79.69 102 VAL A O 1
ATOM 812 N N . ILE A 1 103 ? 12.255 -9.276 -13.020 1.00 73.88 103 ILE A N 1
ATOM 813 C CA . ILE A 1 103 ? 12.470 -10.582 -13.645 1.00 73.88 103 ILE A CA 1
ATOM 814 C C . ILE A 1 103 ? 13.956 -10.661 -13.982 1.00 73.88 103 ILE A C 1
ATOM 816 O O . ILE A 1 103 ? 14.418 -10.042 -14.937 1.00 73.88 103 ILE A O 1
ATOM 820 N N . ILE A 1 104 ? 14.715 -11.410 -13.186 1.00 71.94 104 ILE A N 1
ATOM 821 C CA . ILE A 1 104 ? 16.081 -11.778 -13.552 1.00 71.94 104 ILE A CA 1
ATOM 822 C C . ILE A 1 104 ? 15.957 -12.963 -14.507 1.00 71.94 104 ILE A C 1
ATOM 824 O O . ILE A 1 104 ? 15.726 -14.092 -14.078 1.00 71.94 104 ILE A O 1
ATOM 828 N N . SER A 1 105 ? 16.058 -12.715 -15.813 1.00 64.62 105 SER A N 1
ATOM 829 C CA . SER A 1 105 ? 16.248 -13.805 -16.765 1.00 64.62 105 SER A CA 1
ATOM 830 C C . SER A 1 105 ? 17.663 -14.341 -16.574 1.00 64.62 105 SER A C 1
ATOM 832 O O . SER A 1 105 ? 18.629 -13.678 -16.955 1.00 64.62 105 SER A O 1
ATOM 834 N N . ASN A 1 106 ? 17.797 -15.519 -15.968 1.00 58.44 106 ASN A N 1
ATOM 835 C CA . ASN A 1 106 ? 19.057 -16.248 -16.007 1.00 58.44 106 ASN A CA 1
ATOM 836 C C . ASN A 1 106 ? 19.369 -16.529 -17.481 1.00 58.44 106 ASN A C 1
ATOM 838 O O . ASN A 1 106 ? 18.671 -17.310 -18.124 1.00 58.44 106 ASN A O 1
ATOM 842 N N . GLN A 1 107 ? 20.368 -15.838 -18.027 1.00 50.22 107 GLN A N 1
ATOM 843 C CA . GLN A 1 107 ? 20.976 -16.222 -19.293 1.00 50.22 107 GLN A CA 1
ATOM 844 C C . GLN A 1 107 ? 21.772 -17.492 -19.001 1.00 50.22 107 GLN A C 1
ATOM 846 O O . GLN A 1 107 ? 22.823 -17.432 -18.362 1.00 50.22 107 GLN A O 1
ATOM 851 N N . GLN A 1 108 ? 21.184 -18.629 -19.360 1.00 39.16 108 GLN A N 1
ATOM 852 C CA . GLN A 1 108 ? 21.798 -19.946 -19.301 1.00 39.16 108 GLN A CA 1
ATOM 853 C C . GLN A 1 108 ? 22.182 -20.372 -20.714 1.00 39.16 108 GLN A C 1
ATOM 855 O O . GLN A 1 108 ? 21.387 -20.080 -21.638 1.00 39.16 108 GLN A O 1
#

Mean predicted aligned error: 15.0 Å

Solvent-accessible surface area (backbone atoms only — not comparable to full-atom values): 6987 Å² total; per-residue (Å²): 136,68,75,68,59,61,59,56,56,59,54,61,55,56,64,46,63,61,56,66,66,62,76,71,69,69,78,78,86,70,81,81,84,84,70,94,82,82,85,84,69,84,89,78,84,78,64,60,29,48,70,51,28,46,74,74,55,35,42,80,78,42,72,60,44,91,87,47,99,56,77,28,35,31,28,21,52,87,81,39,53,58,58,26,43,18,18,38,98,85,33,36,63,67,48,78,48,72,53,79,89,78,82,78,76,79,89,124

Foldseek 3Di:
DDPVVVVVVVVVCVVVVVVVVPVPDDPPCDDPPVDDDDDDDDDDDDDFFQVVCVVVQWDFPDAADPPDPDGATWTDHPPDQQWIFGAHPVRGTPDIDGDDDDDDDPPD

pLDDT: mean 78.73, std 18.36, range [39.16, 98.06]

Secondary structure (DSSP, 8-state):
--HHHHHHHHHHHHHHHHHHHHTT-PPP-------------S--PPPSBHHHHHHTTEEEEE---TTSSS-SEEEEETTEEEEEEEE-TTSBEEEEE-----------

Sequence (108 aa):
MNLVVVFIGLFATLTQALRWSWKNYSPPNTPEWSKLSVTFAKFNGLPMSEKDAIKDGWTKTKSCNDRNYFKGNRYVLNGDTAVMLLFDKNGKIAGIQNGVQVIISNQQ

Radius of gyration: 29.09 Å; Cα contacts (8 Å, |Δi|>4): 109; chains: 1; bounding box: 53×53×73 Å